Protein AF-A0A496XUQ8-F1 (afdb_monomer_lite)

Radius of gyration: 11.62 Å; chains: 1; bounding box: 23×24×26 Å

Structure (mmCIF, N/CA/C/O backbone):
data_AF-A0A496XUQ8-F1
#
_entry.id   AF-A0A496XUQ8-F1
#
loop_
_atom_site.group_PDB
_atom_site.id
_atom_site.type_symbol
_atom_site.label_atom_id
_atom_site.label_alt_id
_atom_site.label_comp_id
_atom_site.label_asym_id
_atom_site.label_entity_id
_atom_site.label_seq_id
_atom_site.pdbx_PDB_ins_code
_atom_site.Cartn_x
_atom_site.Cartn_y
_atom_site.Cartn_z
_atom_site.occupancy
_atom_site.B_iso_or_equiv
_atom_site.auth_seq_id
_atom_site.auth_comp_id
_atom_site.auth_asym_id
_atom_site.auth_atom_id
_atom_site.pdbx_PDB_model_num
ATOM 1 N N . MET A 1 1 ? 11.518 -1.486 -2.107 1.00 84.50 1 MET A N 1
ATOM 2 C CA . MET A 1 1 ? 10.540 -0.846 -3.017 1.00 84.50 1 MET A CA 1
ATOM 3 C C . MET A 1 1 ? 10.032 0.420 -2.343 1.00 84.50 1 MET A C 1
ATOM 5 O O . MET A 1 1 ? 9.791 0.347 -1.149 1.00 84.50 1 MET A O 1
ATOM 9 N N . LYS A 1 2 ? 9.909 1.561 -3.030 1.00 91.75 2 LYS A N 1
ATOM 10 C CA . LYS A 1 2 ? 9.354 2.778 -2.400 1.00 91.75 2 LYS A CA 1
ATOM 11 C C . LYS A 1 2 ? 7.837 2.809 -2.538 1.00 91.75 2 LYS A C 1
ATOM 13 O O . LYS A 1 2 ? 7.312 2.400 -3.575 1.00 91.75 2 LYS A O 1
ATOM 18 N N . VAL A 1 3 ? 7.131 3.318 -1.535 1.00 95.75 3 VAL A N 1
ATOM 19 C CA . VAL A 1 3 ? 5.667 3.453 -1.582 1.00 95.75 3 VAL A CA 1
ATOM 20 C C . VAL A 1 3 ? 5.285 4.927 -1.670 1.00 95.75 3 VAL A C 1
ATOM 22 O O . VAL A 1 3 ? 5.719 5.750 -0.871 1.00 95.75 3 VAL A O 1
ATOM 25 N N . SER A 1 4 ? 4.485 5.285 -2.676 1.00 96.56 4 SER A N 1
ATOM 26 C CA . SER A 1 4 ? 4.009 6.663 -2.821 1.00 96.56 4 SER A CA 1
ATOM 27 C C . SER A 1 4 ? 2.982 7.027 -1.744 1.00 96.56 4 SER A C 1
ATOM 29 O O . SER A 1 4 ? 2.232 6.176 -1.263 1.00 96.56 4 SER A O 1
ATOM 31 N N . ILE A 1 5 ? 2.873 8.324 -1.437 1.00 96.69 5 ILE A N 1
ATOM 32 C CA . ILE A 1 5 ? 1.825 8.861 -0.549 1.00 96.69 5 ILE A CA 1
ATOM 33 C C . ILE A 1 5 ? 0.437 8.426 -1.026 1.00 96.69 5 ILE A C 1
ATOM 35 O O . ILE A 1 5 ? -0.389 7.986 -0.227 1.00 96.69 5 ILE A O 1
ATOM 39 N N . HIS A 1 6 ? 0.207 8.476 -2.341 1.00 96.44 6 HIS A N 1
ATOM 40 C CA . HIS A 1 6 ? -1.057 8.055 -2.932 1.00 96.44 6 HIS A CA 1
ATOM 41 C C . HIS A 1 6 ? -1.369 6.581 -2.647 1.00 96.44 6 HIS A C 1
ATOM 43 O O . HIS A 1 6 ? -2.497 6.243 -2.296 1.00 96.44 6 HIS A O 1
ATOM 49 N N . ALA A 1 7 ? -0.379 5.693 -2.754 1.00 96.56 7 ALA A N 1
ATOM 50 C CA . ALA A 1 7 ? -0.565 4.286 -2.429 1.00 96.56 7 ALA A CA 1
ATOM 51 C C . ALA A 1 7 ? -0.902 4.061 -0.947 1.00 96.56 7 ALA A C 1
ATOM 53 O O . ALA A 1 7 ? -1.806 3.278 -0.657 1.00 96.56 7 ALA A O 1
ATOM 54 N N . GLY A 1 8 ? -0.245 4.783 -0.032 1.00 97.12 8 GLY A N 1
ATOM 55 C CA . GLY A 1 8 ? -0.568 4.747 1.399 1.00 97.12 8 GLY A CA 1
ATOM 56 C C . GLY A 1 8 ? -2.009 5.183 1.687 1.00 97.12 8 GLY A C 1
ATOM 57 O O . GLY A 1 8 ? -2.743 4.483 2.381 1.00 97.12 8 GLY A O 1
ATOM 58 N N . GLN A 1 9 ? -2.461 6.278 1.069 1.00 97.62 9 GLN A N 1
ATOM 59 C CA . GLN A 1 9 ? -3.856 6.730 1.160 1.00 97.62 9 GLN A CA 1
ATOM 60 C C . GLN A 1 9 ? -4.834 5.670 0.638 1.00 97.62 9 GLN A C 1
ATOM 62 O O . GLN A 1 9 ? -5.804 5.327 1.309 1.00 97.62 9 GLN A O 1
ATOM 67 N N . ARG A 1 10 ? -4.562 5.089 -0.539 1.00 97.12 10 ARG A N 1
ATOM 68 C CA . ARG A 1 10 ? -5.429 4.054 -1.122 1.00 97.12 10 ARG A CA 1
ATOM 69 C C . ARG A 1 10 ? -5.485 2.783 -0.292 1.00 97.12 10 ARG A C 1
ATOM 71 O O . ARG A 1 10 ? -6.533 2.146 -0.271 1.00 97.12 10 ARG A O 1
ATOM 78 N N . PHE A 1 11 ? -4.410 2.424 0.398 1.00 97.12 11 PHE A N 1
ATOM 79 C CA . PHE A 1 11 ? -4.436 1.324 1.355 1.00 97.12 11 PHE A CA 1
ATOM 80 C C . PHE A 1 11 ? -5.409 1.599 2.502 1.00 97.12 11 PHE A C 1
ATOM 82 O O . PHE A 1 11 ? -6.283 0.775 2.768 1.00 97.12 11 PHE A O 1
ATOM 89 N N . LEU A 1 12 ? -5.320 2.775 3.127 1.00 97.56 12 LEU A N 1
ATOM 90 C CA . LEU A 1 12 ? -6.224 3.159 4.212 1.00 97.56 12 LEU A CA 1
ATOM 91 C C . LEU A 1 12 ? -7.688 3.183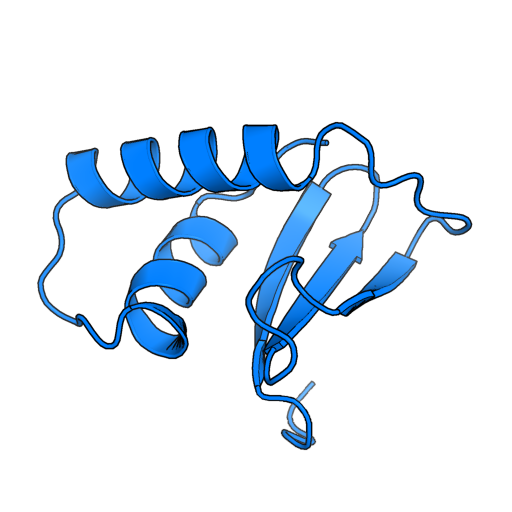 3.747 1.00 97.56 12 LEU A C 1
ATOM 93 O O . LEU A 1 12 ? -8.557 2.596 4.388 1.00 97.56 12 LEU A O 1
ATOM 97 N N . GLU A 1 13 ? -7.948 3.777 2.584 1.00 96.19 13 GLU A N 1
ATOM 98 C CA . GLU A 1 13 ? -9.301 3.922 2.041 1.00 96.19 13 GLU A CA 1
ATOM 99 C C . GLU A 1 13 ? -9.927 2.607 1.590 1.00 96.19 13 GLU A C 1
ATOM 101 O O . GLU A 1 13 ? -11.119 2.388 1.802 1.00 96.19 13 GLU A O 1
ATOM 106 N N . ARG A 1 14 ? -9.152 1.761 0.903 1.00 94.56 14 ARG A N 1
ATOM 107 C CA . ARG A 1 14 ? -9.683 0.586 0.201 1.00 94.56 14 ARG A CA 1
ATOM 108 C C . ARG A 1 14 ? -9.494 -0.689 0.999 1.00 94.56 14 ARG A C 1
ATOM 110 O O . ARG A 1 14 ? -10.401 -1.505 1.024 1.00 94.56 14 ARG A O 1
ATOM 117 N N . VAL A 1 15 ? -8.337 -0.859 1.635 1.00 95.31 15 VAL A N 1
ATOM 118 C CA . VAL A 1 15 ? -7.981 -2.101 2.332 1.00 95.31 15 VAL A CA 1
ATOM 119 C C . VAL A 1 15 ? -8.398 -2.045 3.798 1.00 95.31 15 VAL A C 1
ATOM 121 O O . VAL A 1 15 ? -9.031 -2.977 4.280 1.00 95.31 15 VAL A O 1
ATOM 124 N N . ILE A 1 16 ? -8.103 -0.939 4.487 1.00 95.25 16 ILE A N 1
ATOM 125 C CA . ILE A 1 16 ? -8.488 -0.733 5.896 1.00 95.25 16 ILE A CA 1
ATOM 126 C C . ILE A 1 16 ? -9.922 -0.193 6.031 1.00 95.25 16 ILE A C 1
ATOM 128 O O . ILE A 1 16 ? -10.508 -0.251 7.108 1.00 95.25 16 ILE A O 1
ATOM 132 N N . ALA A 1 17 ? -10.508 0.297 4.934 1.00 94.38 17 ALA A N 1
ATOM 133 C CA . ALA A 1 17 ? -11.849 0.878 4.885 1.00 94.38 17 ALA A CA 1
ATOM 134 C C . ALA A 1 17 ? -12.040 2.101 5.809 1.00 94.38 17 ALA A C 1
ATOM 136 O O . ALA A 1 17 ? -13.143 2.352 6.297 1.00 94.38 17 ALA A O 1
ATOM 137 N N . THR A 1 18 ? -10.986 2.906 6.009 1.00 94.06 18 THR A N 1
ATOM 138 C CA . THR A 1 18 ? -11.068 4.188 6.727 1.00 94.06 18 THR A CA 1
ATOM 139 C C . THR A 1 18 ? -10.916 5.378 5.785 1.00 94.06 18 THR A C 1
ATOM 141 O O . THR A 1 18 ? -10.033 5.421 4.931 1.00 94.06 18 THR A O 1
ATOM 144 N N . ARG A 1 19 ? -11.787 6.379 5.946 1.00 91.31 19 ARG A N 1
ATOM 145 C 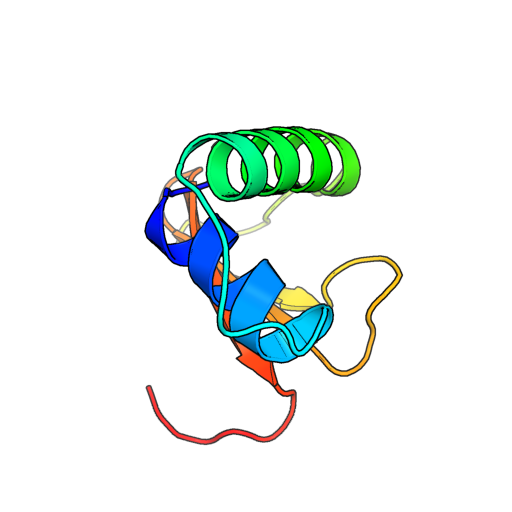CA . ARG A 1 19 ? -11.735 7.647 5.194 1.00 91.31 19 ARG A CA 1
ATOM 146 C C . ARG A 1 19 ? -11.246 8.824 6.034 1.00 91.31 19 ARG A C 1
ATOM 148 O O . ARG A 1 19 ? -10.913 9.862 5.479 1.00 91.31 19 ARG A O 1
ATOM 155 N N . ASN A 1 20 ? -11.201 8.650 7.353 1.00 94.94 20 ASN A N 1
ATOM 156 C CA . ASN A 1 20 ? -10.725 9.655 8.291 1.00 94.94 20 ASN A CA 1
ATOM 157 C C . ASN A 1 20 ? -9.359 9.198 8.788 1.00 94.94 20 ASN A C 1
ATOM 159 O O . ASN A 1 20 ? -9.267 8.322 9.646 1.00 94.94 20 ASN A O 1
ATOM 163 N N . TYR A 1 21 ? -8.313 9.758 8.198 1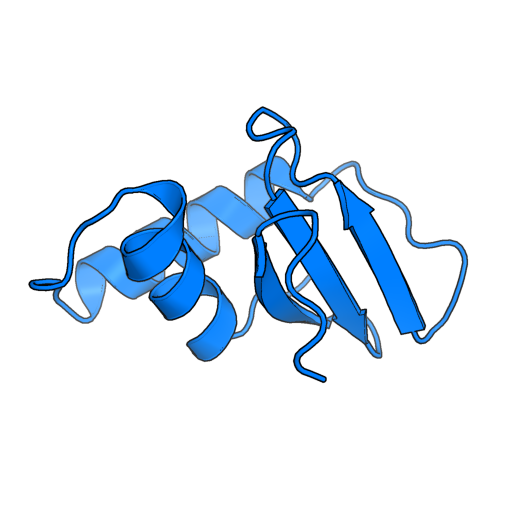.00 96.56 21 TYR A N 1
ATOM 164 C CA . TYR A 1 21 ? -6.935 9.450 8.541 1.00 96.56 21 TYR A CA 1
ATOM 165 C C . TYR A 1 21 ? -6.089 10.720 8.506 1.00 96.56 21 TYR A C 1
ATOM 167 O O . TYR A 1 21 ? -6.377 11.681 7.791 1.00 96.56 21 TYR A O 1
ATOM 175 N N . THR A 1 22 ? -5.041 10.721 9.311 1.00 97.31 22 THR A N 1
ATOM 176 C CA . THR A 1 22 ? -4.081 11.813 9.424 1.00 97.31 22 THR A CA 1
ATOM 177 C C . THR A 1 22 ? -2.871 11.570 8.525 1.00 97.31 22 THR A C 1
ATOM 179 O O . THR A 1 22 ? -2.662 10.479 7.993 1.00 97.31 22 THR A O 1
ATOM 182 N N . CYS A 1 23 ? -2.005 12.577 8.397 1.00 96.62 23 CYS A N 1
ATOM 183 C CA . CYS A 1 23 ? -0.702 12.395 7.755 1.00 96.62 23 CYS A CA 1
ATOM 184 C C . CYS A 1 23 ? 0.159 11.339 8.471 1.00 96.62 23 CYS A C 1
ATOM 186 O O . CYS A 1 23 ? 0.951 10.660 7.822 1.00 96.62 23 CYS A O 1
ATOM 188 N N . PHE A 1 24 ? 0.002 11.188 9.793 1.00 97.62 24 PHE A N 1
ATOM 189 C CA . PHE A 1 24 ? 0.709 10.165 10.559 1.00 97.62 24 PHE A CA 1
ATOM 190 C C . PHE A 1 24 ? 0.273 8.763 10.125 1.00 97.62 24 PHE A C 1
ATOM 192 O O . PHE A 1 24 ? 1.124 7.948 9.786 1.00 97.62 24 PHE A O 1
ATOM 199 N N . ASP A 1 25 ? -1.036 8.528 10.013 1.00 97.88 25 ASP A N 1
ATOM 200 C CA . ASP A 1 25 ? -1.583 7.239 9.574 1.00 97.88 25 ASP A CA 1
ATOM 201 C C . ASP A 1 25 ? -1.115 6.873 8.161 1.00 97.88 25 ASP A C 1
ATOM 203 O O . ASP A 1 25 ? -0.781 5.720 7.890 1.00 97.88 25 ASP A O 1
ATOM 207 N N . VAL A 1 26 ? -1.033 7.861 7.261 1.00 97.94 26 VAL A N 1
ATOM 208 C CA . VAL A 1 26 ? -0.501 7.660 5.904 1.00 97.94 26 VAL A CA 1
ATOM 209 C C . VAL A 1 26 ? 0.970 7.244 5.950 1.00 97.94 26 VAL A C 1
ATOM 211 O O . VAL A 1 26 ? 1.347 6.292 5.272 1.00 97.94 26 VAL A O 1
ATOM 214 N N . ASN A 1 27 ? 1.798 7.897 6.768 1.00 97.88 27 ASN A N 1
ATOM 215 C CA . ASN A 1 27 ? 3.207 7.523 6.924 1.00 97.88 27 ASN A CA 1
ATOM 216 C C . ASN A 1 27 ? 3.367 6.124 7.537 1.00 97.88 27 ASN A C 1
ATOM 218 O O . ASN A 1 27 ? 4.211 5.349 7.090 1.00 97.88 27 ASN A O 1
ATOM 222 N N . THR A 1 28 ? 2.530 5.768 8.513 1.00 97.81 28 THR A N 1
ATOM 223 C CA . THR A 1 28 ? 2.496 4.417 9.083 1.00 97.81 28 THR A CA 1
ATOM 224 C C . THR A 1 28 ? 2.085 3.382 8.037 1.00 97.81 28 THR A C 1
ATOM 226 O O . THR A 1 28 ? 2.713 2.328 7.946 1.00 97.81 28 THR A O 1
ATOM 229 N N . ALA A 1 29 ? 1.086 3.683 7.202 1.00 97.44 29 ALA A N 1
ATOM 230 C CA . ALA A 1 29 ? 0.669 2.814 6.106 1.00 97.44 29 ALA A CA 1
ATOM 231 C C . ALA A 1 29 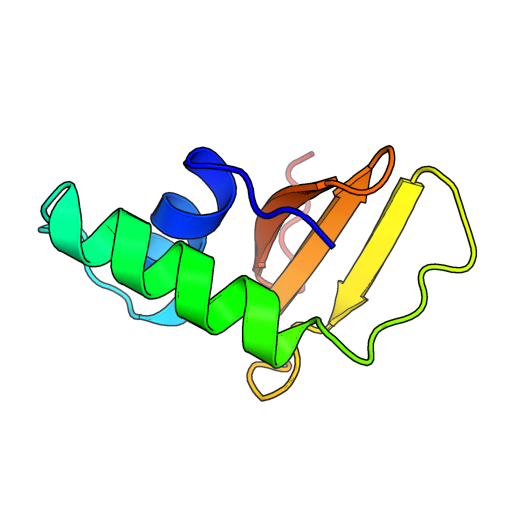? 1.779 2.624 5.060 1.00 97.44 29 ALA A C 1
ATOM 233 O O . ALA A 1 29 ? 1.998 1.505 4.604 1.00 97.44 29 ALA A O 1
ATOM 234 N N . ILE A 1 30 ? 2.509 3.689 4.711 1.00 97.81 30 ILE A N 1
ATOM 235 C CA . ILE A 1 30 ? 3.680 3.624 3.823 1.00 97.81 30 ILE A CA 1
ATOM 236 C C . ILE A 1 30 ? 4.737 2.690 4.414 1.00 97.81 30 ILE A C 1
ATOM 238 O O . ILE A 1 30 ? 5.123 1.736 3.748 1.00 97.81 30 ILE A O 1
ATOM 242 N N . ALA A 1 31 ? 5.146 2.907 5.667 1.00 97.50 31 ALA A N 1
ATOM 243 C CA . ALA A 1 31 ? 6.168 2.087 6.319 1.00 97.50 31 ALA A CA 1
ATOM 244 C C . ALA A 1 31 ? 5.750 0.610 6.423 1.00 97.50 31 ALA A C 1
ATOM 246 O O . ALA A 1 31 ? 6.556 -0.294 6.199 1.00 97.50 31 ALA A O 1
ATOM 247 N N . TYR A 1 32 ? 4.473 0.355 6.719 1.00 96.81 32 TYR A N 1
ATOM 248 C CA . TYR A 1 32 ? 3.912 -0.992 6.711 1.00 96.81 32 TYR A CA 1
ATOM 249 C C . TYR A 1 32 ? 4.008 -1.635 5.323 1.00 96.81 32 TYR A C 1
ATOM 251 O O . TYR A 1 32 ? 4.507 -2.751 5.198 1.00 96.81 32 TYR A O 1
ATOM 259 N N . LEU A 1 33 ? 3.569 -0.933 4.276 1.00 96.38 33 LEU A N 1
ATOM 260 C CA . LEU A 1 33 ? 3.605 -1.443 2.906 1.00 96.38 33 LEU A CA 1
ATOM 261 C C . LEU A 1 33 ? 5.034 -1.669 2.409 1.00 96.38 33 LEU A C 1
ATOM 263 O O . LEU A 1 33 ? 5.279 -2.657 1.729 1.00 96.38 33 LEU A O 1
ATOM 267 N N . GLU A 1 34 ? 5.978 -0.794 2.751 1.00 95.31 34 GLU A N 1
ATOM 268 C CA . GLU A 1 34 ? 7.390 -0.974 2.399 1.00 95.31 34 GLU A CA 1
ATOM 269 C C . GLU A 1 34 ? 7.954 -2.268 2.986 1.00 95.31 34 GLU A C 1
ATOM 271 O O . GLU A 1 34 ? 8.656 -2.988 2.278 1.00 95.31 34 GLU A O 1
ATOM 276 N N . LYS A 1 35 ? 7.575 -2.599 4.227 1.00 95.25 35 LYS A N 1
ATOM 277 C CA . LYS A 1 35 ? 7.940 -3.862 4.873 1.00 95.25 35 LYS A CA 1
ATOM 278 C C . LYS A 1 35 ? 7.229 -5.064 4.250 1.00 95.25 35 LYS A C 1
ATOM 280 O O . LYS A 1 35 ? 7.862 -6.059 3.940 1.00 95.25 35 LYS A O 1
ATOM 285 N N . VAL A 1 36 ? 5.921 -4.978 4.007 1.00 94.50 36 VAL A N 1
ATOM 286 C CA . VAL A 1 36 ? 5.148 -6.065 3.366 1.00 94.50 36 VAL A CA 1
ATOM 287 C C . VAL A 1 36 ? 5.676 -6.402 1.968 1.00 94.50 36 VAL A C 1
ATOM 289 O O . VAL A 1 36 ? 5.564 -7.538 1.512 1.00 94.50 36 VAL A O 1
ATOM 292 N N . LEU A 1 37 ? 6.225 -5.410 1.273 1.00 93.06 37 LEU A N 1
ATOM 293 C CA . LEU A 1 37 ? 6.708 -5.531 -0.097 1.00 93.06 37 LEU A CA 1
ATOM 294 C C . LEU A 1 37 ? 8.231 -5.682 -0.187 1.00 93.06 37 LEU A C 1
ATOM 296 O O . LEU A 1 37 ? 8.771 -5.584 -1.290 1.00 93.06 37 LEU A O 1
ATOM 300 N N . GLU A 1 38 ? 8.924 -5.901 0.935 1.00 91.31 38 GLU A N 1
ATOM 301 C CA . GLU A 1 38 ? 10.389 -5.959 0.971 1.00 91.31 38 GLU A CA 1
ATOM 302 C C . GLU A 1 38 ? 10.950 -7.132 0.155 1.00 91.31 38 GLU A C 1
ATOM 304 O O . GLU A 1 38 ? 11.890 -6.940 -0.617 1.00 91.31 38 GLU A O 1
ATOM 309 N N . ASP A 1 39 ? 10.293 -8.293 0.223 1.00 89.56 39 ASP A N 1
ATOM 310 C CA . ASP A 1 39 ? 10.681 -9.519 -0.487 1.00 89.56 39 ASP A CA 1
ATOM 311 C C . ASP A 1 39 ? 10.045 -9.655 -1.882 1.00 89.56 39 ASP A C 1
ATOM 313 O O . ASP A 1 39 ? 10.269 -10.634 -2.601 1.00 89.56 39 ASP A O 1
ATOM 317 N N . VAL A 1 40 ? 9.225 -8.686 -2.301 1.00 88.38 40 VAL A N 1
ATOM 318 C CA . VAL A 1 40 ? 8.592 -8.723 -3.622 1.00 88.38 40 VAL A CA 1
ATOM 319 C C . VAL A 1 40 ? 9.589 -8.245 -4.670 1.00 88.38 40 VAL A C 1
ATOM 321 O O . VAL A 1 40 ? 9.970 -7.076 -4.688 1.00 88.38 40 VAL A O 1
ATOM 324 N N . VAL A 1 41 ? 9.952 -9.138 -5.596 1.00 85.31 41 VAL A N 1
ATOM 325 C CA . VAL A 1 41 ? 10.844 -8.844 -6.726 1.00 85.31 41 VAL A CA 1
ATOM 326 C C . VAL A 1 41 ? 10.019 -8.631 -8.003 1.00 85.31 41 VAL A C 1
ATOM 328 O O . VAL A 1 41 ? 9.531 -9.599 -8.592 1.00 85.31 41 VAL A O 1
ATOM 331 N N . PRO A 1 42 ? 9.840 -7.383 -8.474 1.00 81.25 42 PRO A N 1
ATOM 332 C CA . PRO A 1 42 ? 9.114 -7.106 -9.707 1.00 81.25 42 PRO A CA 1
ATOM 333 C C . PRO A 1 42 ? 9.949 -7.552 -10.906 1.00 81.25 42 PRO A C 1
ATOM 335 O O . PRO A 1 42 ? 11.105 -7.158 -11.050 1.00 81.25 42 PRO A O 1
ATOM 338 N N . THR A 1 43 ? 9.362 -8.342 -11.801 1.00 80.69 43 THR A N 1
ATOM 339 C CA . THR A 1 43 ? 10.059 -8.866 -12.989 1.00 80.69 43 THR A CA 1
ATOM 340 C C . THR A 1 43 ? 10.095 -7.875 -14.159 1.00 80.69 43 THR A C 1
ATOM 342 O O . THR A 1 43 ? 10.794 -8.101 -15.144 1.00 80.69 43 THR A O 1
ATOM 345 N N . SER A 1 44 ? 9.364 -6.761 -14.067 1.00 83.56 44 SER A N 1
ATOM 346 C CA . SER A 1 44 ? 9.218 -5.754 -15.123 1.00 83.56 44 SER A CA 1
ATOM 347 C C . SER A 1 44 ? 9.205 -4.328 -14.563 1.00 83.56 44 SER A C 1
ATOM 349 O O . SER A 1 44 ? 8.869 -4.096 -13.402 1.00 83.56 44 SER A O 1
ATOM 351 N N . ARG A 1 45 ? 9.526 -3.335 -15.411 1.00 80.50 45 ARG A N 1
ATOM 352 C CA . ARG A 1 45 ? 9.467 -1.903 -15.036 1.00 80.50 45 ARG A CA 1
ATOM 353 C C . ARG A 1 45 ? 8.067 -1.442 -14.644 1.00 80.50 45 ARG A C 1
ATOM 355 O O . ARG A 1 45 ? 7.937 -0.532 -13.838 1.00 80.50 45 ARG A O 1
ATOM 362 N N . THR A 1 46 ? 7.032 -2.046 -15.223 1.00 83.88 46 THR A N 1
ATOM 363 C CA . THR A 1 46 ? 5.631 -1.856 -14.832 1.00 83.88 46 THR A CA 1
ATOM 364 C C . THR A 1 46 ? 5.031 -3.221 -14.550 1.00 83.88 46 THR A C 1
ATOM 366 O O . THR A 1 46 ? 5.094 -4.098 -15.413 1.00 83.88 46 THR A O 1
ATOM 369 N N . ALA A 1 47 ? 4.459 -3.399 -13.364 1.00 86.44 47 ALA A N 1
ATOM 370 C CA . ALA A 1 47 ? 3.896 -4.667 -12.924 1.00 86.44 47 ALA A CA 1
ATOM 371 C C . ALA A 1 47 ? 2.608 -4.445 -12.128 1.00 86.44 47 ALA A C 1
ATOM 373 O O . ALA A 1 47 ? 2.412 -3.405 -11.495 1.00 86.44 47 ALA A O 1
ATOM 374 N N . GLN A 1 48 ? 1.745 -5.456 -12.144 1.00 91.12 48 GLN A N 1
ATOM 375 C CA . GLN A 1 48 ? 0.654 -5.587 -11.190 1.00 91.12 48 GLN A CA 1
ATOM 376 C C . GLN A 1 48 ? 0.783 -6.937 -10.501 1.00 91.12 48 GLN A C 1
ATOM 378 O O . GLN A 1 48 ? 0.940 -7.956 -11.171 1.00 91.12 48 GLN A O 1
ATOM 383 N N . PHE A 1 49 ? 0.691 -6.952 -9.180 1.00 91.06 49 PHE A N 1
ATOM 384 C CA . PHE A 1 49 ? 0.760 -8.182 -8.396 1.00 91.06 49 PHE A CA 1
ATOM 385 C C . PHE A 1 49 ? -0.219 -8.116 -7.223 1.00 91.06 49 PHE A C 1
ATOM 387 O O . PHE A 1 49 ? -0.715 -7.042 -6.883 1.00 91.06 49 PHE A O 1
ATOM 394 N N . ALA A 1 50 ? -0.568 -9.266 -6.649 1.00 92.81 50 ALA A N 1
ATOM 395 C CA . ALA A 1 50 ? -1.471 -9.312 -5.502 1.00 92.81 50 ALA A CA 1
ATOM 396 C C . ALA A 1 50 ? -0.802 -8.683 -4.273 1.00 92.81 50 ALA A C 1
ATOM 398 O O . ALA A 1 50 ? 0.371 -8.942 -4.022 1.00 92.81 50 ALA A O 1
ATOM 399 N N . LEU A 1 51 ? -1.538 -7.877 -3.508 1.00 94.50 51 LEU A N 1
ATOM 400 C CA . LEU A 1 51 ? -1.025 -7.347 -2.246 1.00 94.50 51 LEU A CA 1
ATOM 401 C C . LEU A 1 51 ? -0.875 -8.512 -1.241 1.00 94.50 51 LEU A C 1
ATOM 403 O O . LEU A 1 51 ? -1.879 -9.175 -0.961 1.00 94.50 51 LEU A O 1
ATOM 407 N N . PRO A 1 52 ? 0.329 -8.796 -0.704 1.00 93.38 52 PRO A N 1
ATOM 408 C CA . PRO A 1 52 ? 0.512 -9.895 0.243 1.00 93.38 52 PRO A CA 1
ATOM 409 C C . PRO A 1 52 ? -0.373 -9.727 1.483 1.00 93.38 52 PRO A C 1
ATOM 411 O O . PRO A 1 52 ? -0.522 -8.622 2.001 1.00 93.38 52 PRO A O 1
ATOM 414 N N . GLY A 1 53 ? -1.011 -10.813 1.927 1.00 92.38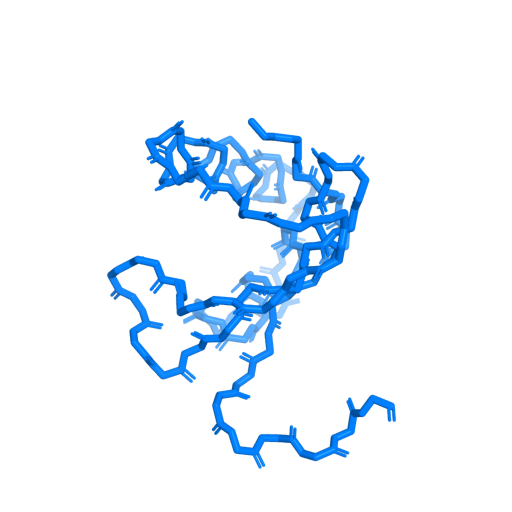 53 GLY A N 1
ATOM 415 C CA . GLY A 1 53 ? -1.989 -10.791 3.024 1.00 92.38 53 GLY A CA 1
ATOM 416 C C . GLY A 1 53 ? -3.363 -10.206 2.661 1.00 92.38 53 GLY A C 1
ATOM 417 O O . GLY A 1 53 ? -4.301 -10.329 3.442 1.00 92.38 53 GLY A O 1
ATOM 418 N N . PHE A 1 54 ? -3.516 -9.626 1.467 1.00 92.75 54 PHE A N 1
ATOM 419 C CA . PHE A 1 54 ? -4.742 -8.976 1.005 1.00 92.75 54 PHE A CA 1
ATOM 420 C C . PHE A 1 54 ? -5.058 -9.396 -0.428 1.00 92.75 54 PHE A C 1
ATOM 422 O O . PHE A 1 54 ? -5.047 -8.595 -1.366 1.00 92.75 54 PHE A O 1
ATOM 429 N N . GLU A 1 55 ? -5.368 -10.680 -0.603 1.00 89.06 55 GLU A N 1
ATOM 430 C CA . GLU A 1 55 ? -5.507 -11.289 -1.925 1.00 89.06 55 GLU A CA 1
ATOM 431 C C . GLU A 1 55 ? -6.580 -10.640 -2.796 1.00 89.06 55 GLU A C 1
ATOM 433 O O . GLU A 1 55 ? -6.485 -10.738 -4.010 1.00 89.06 55 GLU A O 1
ATOM 438 N N . ASN A 1 56 ? -7.564 -9.941 -2.237 1.00 93.06 56 ASN A N 1
ATOM 439 C CA . ASN A 1 56 ? -8.578 -9.228 -3.017 1.00 93.06 56 ASN A CA 1
ATOM 440 C C . ASN A 1 56 ? -8.090 -7.897 -3.602 1.00 93.06 56 ASN A C 1
ATOM 442 O O . ASN A 1 56 ? -8.870 -7.205 -4.250 1.00 93.06 56 ASN A O 1
ATOM 446 N N . TYR A 1 57 ? -6.819 -7.539 -3.421 1.00 94.62 57 TYR A N 1
ATOM 447 C CA . TYR A 1 57 ? -6.248 -6.284 -3.895 1.00 94.62 57 TYR A CA 1
ATOM 448 C C . TYR A 1 57 ? -4.997 -6.519 -4.739 1.00 94.62 57 TYR A C 1
ATOM 450 O O . TYR A 1 57 ? -4.286 -7.518 -4.605 1.00 94.62 57 TYR A O 1
ATOM 458 N N . LYS A 1 58 ? -4.733 -5.577 -5.642 1.00 93.94 58 LYS A N 1
ATOM 459 C CA . LYS A 1 58 ? -3.532 -5.528 -6.468 1.00 93.94 58 LYS A CA 1
ATOM 460 C C . LYS A 1 58 ? -2.740 -4.272 -6.165 1.00 93.94 58 LYS A C 1
ATOM 462 O O . LYS A 1 58 ? -3.303 -3.186 -6.038 1.00 93.94 58 LYS A O 1
ATOM 467 N N . VAL A 1 59 ? -1.430 -4.433 -6.134 1.00 93.75 59 VAL A N 1
ATOM 468 C CA . VAL A 1 59 ? -0.462 -3.348 -6.138 1.00 93.75 59 VAL A CA 1
ATOM 469 C C . VAL A 1 59 ?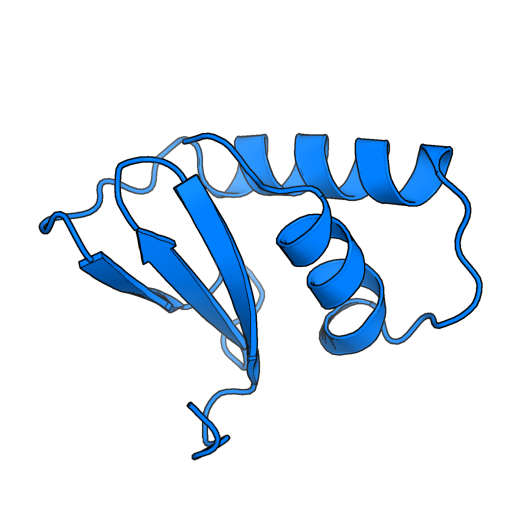 -0.147 -2.995 -7.585 1.00 93.75 59 VAL A C 1
ATOM 471 O O . VAL A 1 59 ? 0.164 -3.876 -8.386 1.00 93.75 59 VAL A O 1
ATOM 474 N N . VAL A 1 60 ? -0.217 -1.707 -7.920 1.00 93.62 60 VAL A N 1
ATOM 475 C CA . VAL A 1 60 ? 0.275 -1.172 -9.193 1.00 93.62 60 VAL A CA 1
ATOM 476 C C . VAL A 1 60 ? 1.659 -0.588 -8.963 1.00 93.62 60 VAL A C 1
ATOM 478 O O . VAL A 1 60 ? 1.832 0.363 -8.196 1.00 93.62 60 VAL A O 1
ATOM 481 N N . TYR A 1 61 ? 2.636 -1.156 -9.653 1.00 92.00 61 TYR A N 1
ATOM 482 C CA . TYR A 1 61 ? 4.045 -0.837 -9.515 1.00 92.00 61 TYR A CA 1
ATOM 483 C C . TYR A 1 61 ? 4.603 -0.274 -10.824 1.00 92.00 61 TYR A C 1
ATOM 485 O O . TYR A 1 61 ? 4.327 -0.803 -11.906 1.00 92.00 61 TYR A O 1
ATOM 493 N N . ARG A 1 62 ? 5.414 0.781 -10.721 1.00 92.69 62 ARG A N 1
ATOM 494 C CA . ARG A 1 62 ? 6.155 1.372 -11.838 1.00 92.69 62 ARG A CA 1
ATOM 495 C C . ARG A 1 62 ? 7.490 1.936 -11.355 1.00 92.69 62 ARG A C 1
ATOM 497 O O . ARG A 1 62 ? 7.524 2.638 -10.352 1.00 92.69 62 ARG A O 1
ATOM 504 N N . ASP A 1 63 ? 8.572 1.651 -12.077 1.00 87.88 63 ASP A N 1
ATOM 505 C CA . ASP A 1 63 ? 9.903 2.247 -11.874 1.00 87.88 63 ASP A CA 1
ATOM 506 C C . ASP A 1 63 ? 10.362 2.240 -10.399 1.00 87.88 63 ASP A C 1
ATOM 508 O O . ASP A 1 63 ? 10.717 3.268 -9.827 1.00 87.88 63 ASP A O 1
ATOM 512 N N . ASN A 1 64 ? 10.320 1.068 -9.755 1.00 85.44 64 ASN A N 1
ATOM 513 C CA . ASN A 1 64 ? 10.680 0.862 -8.341 1.00 85.44 64 ASN A CA 1
ATOM 514 C C . ASN A 1 64 ? 9.771 1.534 -7.296 1.00 85.44 64 ASN A C 1
ATOM 516 O O . ASN A 1 64 ? 10.110 1.578 -6.109 1.00 85.44 64 ASN A O 1
ATOM 520 N N . ASN A 1 65 ? 8.598 2.011 -7.719 1.00 91.69 65 ASN A N 1
ATOM 521 C CA . ASN A 1 65 ? 7.628 2.681 -6.866 1.00 91.69 65 ASN A CA 1
ATOM 522 C C . ASN A 1 65 ? 6.250 2.015 -6.925 1.00 91.69 65 ASN A C 1
ATOM 524 O O . ASN A 1 65 ? 5.724 1.705 -7.997 1.00 91.69 65 ASN A O 1
ATOM 528 N N . VAL A 1 66 ? 5.622 1.863 -5.761 1.00 94.06 66 VAL A N 1
ATOM 529 C CA . VAL A 1 66 ? 4.199 1.544 -5.657 1.00 94.06 66 VAL A CA 1
ATOM 530 C C . VAL A 1 66 ? 3.390 2.812 -5.851 1.00 94.06 66 VAL A C 1
ATOM 532 O O . VAL A 1 66 ? 3.475 3.758 -5.063 1.00 94.06 66 VAL A O 1
ATOM 535 N N . ILE A 1 67 ? 2.578 2.819 -6.900 1.00 94.44 67 ILE A N 1
ATOM 536 C CA . ILE A 1 67 ? 1.807 3.989 -7.315 1.00 94.44 67 ILE A CA 1
ATOM 537 C C . ILE A 1 67 ? 0.420 3.976 -6.678 1.00 94.44 67 ILE A C 1
ATOM 539 O O . ILE A 1 67 ? -0.067 5.007 -6.225 1.00 94.44 67 ILE A O 1
ATOM 543 N N . THR A 1 68 ? -0.234 2.816 -6.635 1.00 95.19 68 THR A N 1
ATOM 544 C CA . THR A 1 68 ? -1.587 2.696 -6.085 1.00 95.19 68 THR A CA 1
ATOM 545 C C . THR A 1 68 ? -1.918 1.252 -5.712 1.00 95.19 68 THR A C 1
ATOM 547 O O . THR A 1 68 ? -1.221 0.318 -6.115 1.00 95.19 68 THR A O 1
ATOM 550 N N . ILE A 1 69 ? -3.000 1.076 -4.956 1.00 95.12 69 ILE A N 1
ATOM 551 C CA . ILE A 1 69 ? -3.569 -0.222 -4.579 1.00 95.12 69 ILE A CA 1
ATOM 552 C C . ILE A 1 69 ? -5.032 -0.235 -5.006 1.00 95.12 69 ILE A C 1
ATOM 554 O O . ILE A 1 69 ? -5.781 0.667 -4.631 1.00 95.12 69 ILE A O 1
ATOM 558 N N . ILE A 1 70 ? -5.443 -1.228 -5.792 1.00 93.81 70 ILE A N 1
ATOM 559 C CA . ILE A 1 70 ? -6.793 -1.333 -6.373 1.00 93.81 70 ILE A CA 1
ATOM 560 C C . ILE A 1 70 ? -7.450 -2.673 -6.016 1.00 93.81 70 ILE A C 1
ATOM 562 O O . ILE A 1 70 ? -6.734 -3.660 -5.837 1.00 93.81 70 ILE A O 1
ATOM 566 N N . PRO A 1 71 ? -8.787 -2.758 -5.928 1.00 91.69 71 PRO A N 1
ATOM 567 C CA . PRO A 1 71 ? -9.478 -4.038 -5.788 1.00 91.69 71 PRO A CA 1
ATOM 568 C C . PRO A 1 71 ? -9.245 -4.940 -7.010 1.00 91.69 71 PRO A C 1
ATOM 570 O O . PRO A 1 71 ? -9.150 -4.477 -8.150 1.00 91.69 71 PRO A O 1
ATOM 573 N N . LYS A 1 72 ? -9.180 -6.255 -6.800 1.00 85.88 72 LYS A N 1
ATOM 574 C CA . LYS A 1 72 ? -9.210 -7.233 -7.890 1.00 85.88 72 LYS A CA 1
ATOM 575 C C . LYS A 1 72 ? -10.574 -7.155 -8.576 1.00 85.88 72 LYS A C 1
ATOM 577 O O . LYS A 1 72 ? -11.606 -7.282 -7.933 1.00 85.88 72 LYS A O 1
ATOM 582 N N . GLY A 1 73 ? -10.559 -6.979 -9.895 1.00 73.94 73 GLY A N 1
ATOM 583 C CA . GLY A 1 73 ? -11.771 -6.911 -10.717 1.00 73.94 73 GLY A CA 1
ATOM 584 C C . GLY A 1 73 ? -12.205 -5.492 -11.081 1.00 73.94 73 GLY A C 1
ATOM 585 O O . GLY A 1 73 ? -13.061 -5.341 -11.949 1.00 73.94 73 GLY A O 1
ATOM 586 N N . ASP A 1 74 ? -11.578 -4.468 -10.501 1.00 65.06 74 ASP A N 1
ATOM 587 C CA . ASP A 1 74 ? -11.833 -3.085 -10.888 1.00 65.06 74 ASP A CA 1
ATOM 588 C C . ASP A 1 74 ? -11.181 -2.802 -12.257 1.00 65.06 74 ASP A C 1
ATOM 590 O O . ASP A 1 74 ? -9.967 -2.948 -12.426 1.00 65.06 74 ASP A O 1
ATOM 594 N N . LYS A 1 75 ? -11.998 -2.478 -13.269 1.00 54.31 75 LYS A N 1
ATOM 595 C CA . LYS A 1 75 ? -11.569 -2.237 -14.665 1.00 54.31 75 LYS A CA 1
ATOM 596 C C . LYS A 1 75 ? -11.170 -0.780 -14.929 1.00 54.31 75 LYS A C 1
ATOM 598 O O . LYS A 1 75 ? -11.049 -0.391 -16.086 1.00 54.31 75 LYS A O 1
ATOM 603 N N . HIS A 1 76 ? -11.026 0.051 -13.903 1.00 47.69 76 HIS A N 1
ATOM 604 C CA . HIS A 1 76 ? -10.707 1.467 -14.085 1.00 47.69 76 HIS A CA 1
ATOM 605 C C . HIS A 1 76 ? -9.209 1.721 -13.911 1.00 47.69 76 HIS A C 1
ATOM 607 O O . HIS A 1 76 ? -8.722 1.994 -12.812 1.00 47.69 76 HIS A O 1
ATOM 613 N N . VAL A 1 77 ? -8.499 1.617 -15.037 1.00 46.94 77 VAL A N 1
ATOM 614 C CA . VAL A 1 77 ? -7.233 2.308 -15.311 1.00 46.94 77 VAL A CA 1
ATOM 615 C C . VAL A 1 77 ? -7.434 3.124 -16.575 1.00 46.94 77 VAL A C 1
ATOM 617 O O . VAL A 1 77 ? -7.941 2.529 -17.553 1.00 46.94 77 VAL A O 1
#

Sequence (77 aa):
MKVSIHAGQRFLERVIATRNYTCFDVNTAIAYLEKVLEDVVPTSRTAQFALPGFENYKVVYRDNNVITIIPKGDKHV

pLDDT: mean 90.77, std 10.12, range [46.94, 97.94]

Foldseek 3Di:
DFEDLAALQQCCCPVVVDPDDDPVSSVVSRVVQCVQCVPPDDPDQWDWDARPVHRQKIFTHHRNYGDHIGGPPDPDD

Secondary structure (DSSP, 8-state):
-EE-HHHHHHIIIIIS--S---HHHHHHHHHHHHHHTTT---SSSEEEEEETTEEEEEEEEETTEEEEEEETT----